Protein AF-A0A6A6FRE2-F1 (afdb_monomer_lite)

Foldseek 3Di:
DDPVVVLVVLLVVLVLQDQAPLRQGWPDKDFAQVLDDDDVVQQDDPVQSVVCVVNRMGAGPQRQKDALDQPSLLSLLVNCVVPVDCVSLVSLVSNVVSQCQQQQDPVDRDGFIARHSNDVSRPDTDPRRDPLNVQHSVVSNVCSPDDCVVDPPVVDDADPSGDD

Radius of gyration: 17.06 Å; chains: 1; bounding box: 45×29×49 Å

pLDDT: mean 85.31, std 9.93, range [58.06, 97.25]

Organism: NCBI:txid717836

Secondary structure (DSSP, 8-state):
--HHHHHHHHHHHHHT----TTSS--S--EE-TT-----GGGT--HHHHHHHHHHSEEPPTT---B-S--HH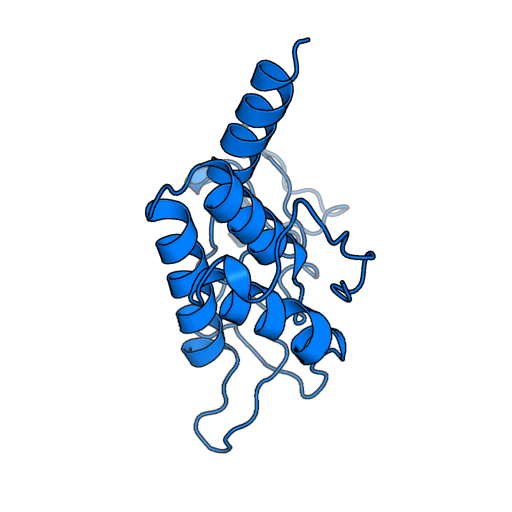HHHHHHHHHHH--HHHHHHHHHHHHHIIIIIB-SSSS-B-EES-TTSGGGSSEES---THIIIIIHHHHHHHHS-GGGS-TTT----TTS--

Structure (mmCIF, N/CA/C/O backbone):
data_AF-A0A6A6FRE2-F1
#
_entry.id   AF-A0A6A6FRE2-F1
#
loop_
_atom_site.group_PDB
_atom_site.id
_atom_site.type_symbol
_atom_site.label_atom_id
_atom_site.label_alt_id
_atom_site.label_comp_id
_atom_site.label_asym_id
_atom_site.label_entity_id
_atom_site.label_seq_id
_atom_site.pdbx_PDB_ins_code
_atom_site.Cartn_x
_atom_site.Cartn_y
_atom_site.Cartn_z
_atom_site.occupancy
_atom_site.B_iso_or_equiv
_atom_site.auth_seq_id
_atom_site.auth_comp_id
_atom_site.auth_asym_id
_atom_site.auth_atom_id
_atom_site.pdbx_PDB_model_num
ATOM 1 N N . MET A 1 1 ? 10.163 3.753 25.746 1.00 65.44 1 MET A N 1
ATOM 2 C CA . MET A 1 1 ? 9.278 3.797 24.575 1.00 65.44 1 MET A CA 1
ATOM 3 C C . MET A 1 1 ? 7.892 3.407 25.045 1.00 65.44 1 MET A C 1
ATOM 5 O O . MET A 1 1 ? 7.724 2.293 25.533 1.00 65.44 1 MET A O 1
ATOM 9 N N . GLY A 1 2 ? 6.961 4.354 25.059 1.00 85.38 2 GLY A N 1
ATOM 10 C CA . GLY A 1 2 ? 5.553 4.100 25.357 1.00 85.38 2 GLY A CA 1
ATOM 11 C C . GLY A 1 2 ? 4.809 3.570 24.129 1.00 85.38 2 GLY A C 1
ATOM 12 O O . GLY A 1 2 ? 5.317 3.638 23.013 1.00 85.38 2 GLY A O 1
ATOM 13 N N . LEU A 1 3 ? 3.586 3.067 24.323 1.00 80.50 3 LEU A N 1
ATOM 14 C CA . LEU A 1 3 ? 2.715 2.609 23.227 1.00 80.50 3 LEU A CA 1
ATOM 15 C C . LEU A 1 3 ? 2.481 3.704 22.174 1.00 80.50 3 LEU A C 1
ATOM 17 O O . LEU A 1 3 ? 2.470 3.421 20.982 1.00 80.50 3 LEU A O 1
ATOM 21 N N . THR A 1 4 ? 2.358 4.957 22.612 1.00 88.62 4 THR A N 1
ATOM 22 C CA . THR A 1 4 ? 2.208 6.118 21.728 1.00 88.62 4 THR A CA 1
ATOM 23 C C . THR A 1 4 ? 3.425 6.328 20.828 1.00 88.62 4 THR A C 1
ATOM 25 O O . THR A 1 4 ? 3.253 6.647 19.657 1.00 88.62 4 THR A O 1
ATOM 28 N N . ASP A 1 5 ? 4.638 6.097 21.340 1.00 90.94 5 ASP A N 1
ATOM 29 C CA . ASP A 1 5 ? 5.869 6.244 20.554 1.00 90.94 5 ASP A CA 1
ATOM 30 C C . ASP A 1 5 ? 5.903 5.209 19.421 1.00 90.94 5 ASP A C 1
ATOM 32 O O . ASP A 1 5 ? 6.206 5.543 18.284 1.00 90.94 5 ASP A O 1
ATOM 36 N N . ILE A 1 6 ? 5.506 3.964 19.712 1.00 90.25 6 ILE A N 1
ATOM 37 C CA . ILE A 1 6 ? 5.450 2.882 18.716 1.00 90.25 6 ILE A CA 1
ATOM 38 C C . ILE A 1 6 ? 4.436 3.203 17.613 1.00 90.25 6 ILE A C 1
ATOM 40 O O . ILE A 1 6 ? 4.715 2.992 16.434 1.00 90.25 6 ILE A O 1
ATOM 44 N N . VAL A 1 7 ? 3.254 3.705 17.987 1.00 91.12 7 VAL A N 1
ATOM 45 C CA . VAL A 1 7 ? 2.221 4.082 17.013 1.00 91.12 7 VAL A CA 1
ATOM 46 C C . VAL A 1 7 ? 2.703 5.234 16.137 1.00 91.12 7 VAL A C 1
ATOM 48 O O . VAL A 1 7 ? 2.546 5.165 14.923 1.00 91.12 7 VAL A O 1
ATOM 51 N N . ASN A 1 8 ? 3.319 6.262 16.719 1.00 92.19 8 ASN A N 1
ATOM 52 C CA . ASN A 1 8 ? 3.823 7.400 15.954 1.00 92.19 8 ASN A CA 1
ATOM 53 C C . ASN A 1 8 ? 4.938 6.988 14.987 1.00 92.19 8 ASN A C 1
ATOM 55 O O . ASN A 1 8 ? 4.841 7.301 13.805 1.00 92.19 8 ASN A O 1
ATOM 59 N N . ASP A 1 9 ? 5.914 6.199 15.440 1.00 91.75 9 ASP A N 1
ATOM 60 C CA . ASP A 1 9 ? 6.991 5.692 14.582 1.00 91.75 9 ASP A CA 1
ATOM 61 C C . ASP A 1 9 ? 6.442 4.859 13.411 1.00 91.75 9 ASP A C 1
ATOM 63 O O . ASP A 1 9 ? 6.918 4.957 12.277 1.00 91.75 9 ASP A O 1
ATOM 67 N N . MET A 1 10 ? 5.402 4.056 13.660 1.00 90.94 10 MET A N 1
ATOM 68 C CA . MET A 1 10 ? 4.714 3.302 12.613 1.00 90.94 10 MET A CA 1
ATOM 69 C C . MET A 1 10 ? 4.009 4.233 11.617 1.00 90.94 10 MET A C 1
ATOM 71 O O . MET A 1 10 ? 4.133 4.043 10.408 1.00 90.94 10 MET A O 1
ATOM 75 N N . LEU A 1 11 ? 3.264 5.235 12.091 1.00 92.31 11 LEU A N 1
ATOM 76 C CA . LEU A 1 11 ? 2.552 6.177 11.222 1.00 92.31 11 LEU A CA 1
ATOM 77 C C . LEU A 1 11 ? 3.518 7.029 10.390 1.00 92.31 11 LEU A C 1
ATOM 79 O O . LEU A 1 11 ? 3.243 7.284 9.215 1.00 92.31 11 LEU A O 1
ATOM 83 N N . ASP A 1 12 ? 4.656 7.416 10.960 1.00 90.69 12 ASP A N 1
ATOM 84 C CA . ASP A 1 12 ? 5.720 8.129 10.255 1.00 90.69 12 ASP A CA 1
ATOM 85 C C . ASP A 1 12 ? 6.342 7.244 9.169 1.00 90.69 12 ASP A C 1
ATOM 87 O O . ASP A 1 12 ? 6.515 7.684 8.029 1.00 90.69 12 ASP A O 1
ATOM 91 N N . PHE A 1 13 ? 6.592 5.966 9.473 1.00 87.44 13 PHE A N 1
ATOM 92 C CA . PHE A 1 13 ? 7.061 4.996 8.485 1.00 87.44 13 PHE A CA 1
ATOM 93 C C . PHE A 1 13 ? 6.074 4.830 7.319 1.00 87.44 13 PHE A C 1
ATOM 95 O O . PHE A 1 13 ? 6.481 4.902 6.158 1.00 87.44 13 PHE A O 1
ATOM 102 N N . ILE A 1 14 ? 4.779 4.651 7.605 1.00 86.50 14 ILE A N 1
ATOM 103 C CA . ILE A 1 14 ? 3.744 4.474 6.572 1.00 86.50 14 ILE A CA 1
ATOM 104 C C . ILE A 1 14 ? 3.589 5.752 5.737 1.00 86.50 14 ILE A C 1
ATOM 106 O O . ILE A 1 14 ? 3.441 5.672 4.519 1.00 86.50 14 ILE A O 1
ATOM 110 N N . SER A 1 15 ? 3.690 6.931 6.359 1.00 85.06 15 SER A N 1
ATOM 111 C CA . SER A 1 15 ? 3.629 8.222 5.655 1.00 85.06 15 SER A CA 1
ATOM 112 C C . SER A 1 15 ? 4.771 8.412 4.651 1.00 85.06 15 SER A C 1
ATOM 114 O O . SER A 1 15 ? 4.623 9.164 3.690 1.00 85.06 15 SER A O 1
ATOM 116 N N . GLY A 1 16 ? 5.906 7.738 4.857 1.00 77.69 16 GLY A N 1
ATOM 117 C CA . GLY A 1 16 ? 7.050 7.754 3.946 1.00 77.69 16 GLY A CA 1
ATOM 118 C C . GLY A 1 16 ? 6.935 6.798 2.754 1.00 77.69 16 GLY A C 1
ATOM 119 O O . GLY A 1 16 ? 7.820 6.796 1.894 1.00 77.69 16 GLY A O 1
ATOM 120 N N . VAL A 1 17 ? 5.884 5.972 2.683 1.00 72.31 17 VAL A N 1
ATOM 121 C CA . VAL A 1 17 ? 5.677 5.039 1.569 1.00 72.31 17 VAL A CA 1
ATOM 122 C C . VAL A 1 17 ? 5.218 5.817 0.337 1.00 72.31 17 VAL A C 1
ATOM 124 O O . VAL A 1 17 ? 4.073 6.243 0.234 1.00 72.31 17 VAL A O 1
ATOM 127 N N . ASP A 1 18 ? 6.129 5.989 -0.619 1.00 69.12 18 ASP A N 1
ATOM 128 C CA . ASP A 1 18 ? 5.836 6.636 -1.896 1.00 69.12 18 ASP A CA 1
ATOM 129 C C . ASP A 1 18 ? 5.224 5.642 -2.902 1.00 69.12 18 ASP A C 1
ATOM 131 O O . ASP A 1 18 ? 5.775 4.580 -3.230 1.00 69.12 18 ASP A O 1
ATOM 135 N N . PHE A 1 19 ? 4.058 6.020 -3.413 1.00 66.62 19 PHE A N 1
ATOM 136 C CA . PHE A 1 19 ? 3.360 5.327 -4.477 1.00 66.62 19 PHE A CA 1
ATOM 137 C C . PHE A 1 19 ? 3.996 5.734 -5.813 1.00 66.62 19 PHE A C 1
ATOM 139 O O . PHE A 1 19 ? 3.765 6.826 -6.315 1.00 66.62 19 PHE A O 1
ATOM 146 N N . THR A 1 20 ? 4.807 4.824 -6.371 1.00 68.25 20 THR A N 1
ATOM 147 C CA . THR A 1 20 ? 5.541 4.933 -7.658 1.00 68.25 20 THR A CA 1
ATOM 148 C C . THR A 1 20 ? 4.708 5.476 -8.838 1.00 68.25 20 THR A C 1
ATOM 150 O O . THR A 1 20 ? 3.517 5.710 -8.717 1.00 68.25 20 THR A O 1
ATOM 153 N N . THR A 1 21 ? 5.277 5.614 -10.046 1.00 76.19 21 THR A N 1
ATOM 154 C CA . THR A 1 21 ? 4.562 6.135 -11.239 1.00 76.19 21 THR A CA 1
ATOM 155 C C . THR A 1 21 ? 3.176 5.524 -11.478 1.00 76.19 21 THR A C 1
ATOM 157 O O . THR A 1 21 ? 2.264 6.208 -11.932 1.00 76.19 21 THR A O 1
ATOM 160 N N . THR A 1 22 ? 3.014 4.235 -11.188 1.00 75.44 22 THR A N 1
ATOM 161 C CA . THR A 1 22 ? 1.742 3.508 -11.339 1.00 75.44 22 THR A CA 1
ATOM 162 C C . THR A 1 22 ? 0.875 3.508 -10.086 1.00 75.44 22 THR A C 1
ATOM 164 O O . THR A 1 22 ? -0.219 2.971 -10.124 1.00 75.44 22 THR A O 1
ATOM 167 N N . GLN A 1 23 ? 1.360 4.086 -8.992 1.00 77.75 23 GLN A N 1
ATOM 168 C CA . GLN A 1 23 ? 0.762 4.158 -7.662 1.00 77.75 23 GLN A CA 1
ATOM 169 C C . GLN A 1 23 ? 0.561 2.810 -6.942 1.00 77.75 23 GLN A C 1
ATOM 171 O O . GLN A 1 23 ? -0.096 2.733 -5.910 1.00 77.75 23 GLN A O 1
ATOM 176 N N . PHE A 1 24 ? 1.189 1.735 -7.426 1.00 71.50 24 PHE A N 1
ATOM 177 C CA . PHE A 1 24 ? 1.142 0.410 -6.792 1.00 71.50 24 PHE A CA 1
ATOM 178 C C . PHE A 1 24 ? 1.987 0.258 -5.522 1.00 71.50 24 PHE A C 1
ATOM 180 O O . PHE A 1 24 ? 1.863 -0.749 -4.825 1.00 71.50 24 PHE A O 1
ATOM 187 N N . GLY A 1 25 ? 2.913 1.190 -5.281 1.00 68.44 25 GLY A N 1
ATOM 188 C CA . GLY A 1 25 ? 4.106 0.911 -4.479 1.00 68.44 25 GLY A CA 1
ATOM 189 C C . GLY A 1 25 ? 5.071 -0.044 -5.204 1.00 68.44 25 GLY A C 1
ATOM 190 O O . GLY A 1 25 ? 4.763 -0.600 -6.261 1.00 68.44 25 GLY A O 1
ATOM 191 N N . CYS A 1 26 ? 6.283 -0.204 -4.677 1.00 67.12 26 CYS A N 1
ATOM 192 C CA . CYS A 1 26 ? 7.261 -1.171 -5.181 1.00 67.12 26 CYS A CA 1
ATOM 193 C C . CYS A 1 26 ? 7.420 -2.338 -4.205 1.00 67.12 26 CYS A C 1
ATOM 195 O O . CYS A 1 26 ? 7.353 -2.138 -2.997 1.00 67.12 26 CYS A O 1
ATOM 197 N N . LEU A 1 27 ? 7.714 -3.538 -4.715 1.00 69.88 27 LEU A N 1
ATOM 198 C CA . LEU A 1 27 ? 8.043 -4.690 -3.865 1.00 69.88 27 LEU A CA 1
ATOM 199 C C . LEU A 1 27 ? 9.300 -4.437 -3.020 1.00 69.88 27 LEU A C 1
ATOM 201 O O . LEU A 1 27 ? 9.412 -4.910 -1.894 1.00 69.88 27 LEU A O 1
ATOM 205 N N . TRP A 1 28 ? 10.268 -3.724 -3.591 1.00 72.38 28 TRP A N 1
ATOM 206 C CA . TRP A 1 28 ? 11.529 -3.430 -2.934 1.00 72.38 28 TRP A CA 1
ATOM 207 C C . TRP A 1 28 ? 12.096 -2.111 -3.444 1.00 72.38 28 TRP A C 1
ATOM 209 O O . TRP A 1 28 ? 12.068 -1.839 -4.645 1.00 72.38 28 TRP A O 1
ATOM 219 N N . SER A 1 29 ? 12.672 -1.322 -2.546 1.00 74.75 29 SER A N 1
ATOM 220 C CA . SER A 1 29 ? 13.406 -0.105 -2.875 1.00 74.75 29 SER A CA 1
ATOM 221 C C . SER A 1 29 ? 14.722 -0.052 -2.110 1.00 74.75 29 SER A C 1
ATOM 223 O O . SER A 1 29 ? 14.898 -0.680 -1.066 1.00 74.75 29 SER A O 1
ATOM 225 N N . ARG A 1 30 ? 15.673 0.710 -2.649 1.00 77.75 30 ARG A N 1
ATOM 226 C CA . ARG A 1 30 ? 16.907 1.072 -1.959 1.00 77.75 30 ARG A CA 1
ATOM 227 C C . ARG A 1 30 ? 16.953 2.573 -1.777 1.00 77.75 30 ARG A C 1
ATOM 229 O O . ARG A 1 30 ? 16.894 3.316 -2.756 1.00 77.75 30 ARG A O 1
ATOM 236 N N . PHE A 1 31 ? 17.130 2.980 -0.527 1.00 78.81 31 PHE A N 1
ATOM 237 C CA . PHE A 1 31 ? 17.466 4.349 -0.181 1.00 78.81 31 PHE A CA 1
ATOM 238 C C . PHE A 1 31 ? 18.865 4.685 -0.714 1.00 78.81 31 PHE A C 1
ATOM 240 O O . PHE A 1 31 ? 19.818 3.927 -0.508 1.00 78.81 31 PHE A O 1
ATOM 247 N N . ASP A 1 32 ? 18.965 5.793 -1.435 1.00 73.38 32 ASP A N 1
ATOM 248 C CA . ASP A 1 32 ? 20.201 6.339 -1.992 1.00 73.38 32 ASP A CA 1
ATOM 249 C C . ASP A 1 32 ? 20.163 7.873 -1.872 1.00 73.38 32 ASP A C 1
ATOM 251 O O . ASP A 1 32 ? 19.964 8.583 -2.859 1.00 73.38 32 ASP A O 1
ATOM 255 N N . PRO A 1 33 ? 20.318 8.399 -0.645 1.00 67.19 33 PRO A N 1
ATOM 256 C CA . PRO A 1 33 ? 20.187 9.826 -0.360 1.00 67.19 33 PRO A CA 1
ATOM 257 C C . PRO A 1 33 ? 21.334 10.647 -0.952 1.00 67.19 33 PRO A C 1
ATOM 259 O O . PRO A 1 33 ? 21.222 11.862 -1.075 1.00 67.19 33 PRO A O 1
ATOM 262 N N . GLN A 1 34 ? 22.449 9.999 -1.301 1.00 67.94 34 GLN A N 1
ATOM 263 C CA . GLN A 1 34 ? 23.573 10.649 -1.966 1.00 67.94 34 GLN A CA 1
ATOM 264 C C . GLN A 1 34 ? 23.460 10.588 -3.496 1.00 67.94 34 GLN A C 1
ATOM 266 O O . GLN A 1 34 ? 24.255 11.242 -4.163 1.00 67.94 34 GLN A O 1
ATOM 271 N N . GLY A 1 35 ? 22.511 9.821 -4.052 1.00 63.25 35 GLY A N 1
ATOM 272 C CA . GLY A 1 35 ? 22.264 9.682 -5.491 1.00 63.25 35 GLY A CA 1
ATOM 273 C C . GLY A 1 35 ? 23.436 9.110 -6.297 1.00 63.25 35 GLY A C 1
ATOM 274 O O . GLY A 1 35 ? 23.502 9.326 -7.506 1.00 63.25 35 GLY A O 1
ATOM 275 N N . ASN A 1 36 ? 24.398 8.447 -5.645 1.00 63.34 36 ASN A N 1
ATOM 276 C CA . ASN A 1 36 ? 25.780 8.430 -6.134 1.00 63.34 36 ASN A CA 1
ATOM 277 C C . ASN A 1 36 ? 26.477 7.065 -6.184 1.00 63.34 36 ASN A C 1
ATOM 279 O O . ASN A 1 36 ? 27.699 7.026 -6.090 1.00 63.34 36 ASN A O 1
ATOM 283 N N . THR A 1 37 ? 25.791 5.945 -6.449 1.00 59.62 37 THR A N 1
ATOM 284 C CA . THR A 1 37 ? 26.501 4.790 -7.052 1.00 59.62 37 THR A CA 1
ATOM 285 C C . THR A 1 37 ? 25.642 3.911 -7.967 1.00 59.62 37 THR A C 1
ATOM 287 O O . THR A 1 37 ? 24.730 3.203 -7.538 1.00 59.62 37 THR A O 1
ATOM 290 N N . ALA A 1 38 ? 26.030 3.849 -9.247 1.00 58.06 38 ALA A N 1
ATOM 291 C CA . ALA A 1 38 ? 25.701 2.721 -10.114 1.00 58.06 38 ALA A CA 1
ATOM 292 C C . ALA A 1 38 ? 26.500 1.491 -9.648 1.00 58.06 38 ALA A C 1
ATOM 294 O O . ALA A 1 38 ? 27.715 1.400 -9.818 1.00 58.06 38 ALA A O 1
ATOM 295 N N . SER A 1 39 ? 25.821 0.535 -9.034 1.00 64.88 39 SER A N 1
ATOM 296 C CA . SER A 1 39 ? 26.344 -0.753 -8.613 1.00 64.88 39 SER A CA 1
ATOM 297 C C . SER A 1 39 ? 25.837 -1.843 -9.551 1.00 64.88 39 SER A C 1
ATOM 299 O O . SER A 1 39 ? 24.673 -2.239 -9.510 1.00 64.88 39 SER A O 1
ATOM 301 N N . LYS A 1 40 ? 26.744 -2.430 -10.343 1.00 58.75 40 LYS A N 1
ATOM 302 C CA . LYS A 1 40 ? 26.436 -3.628 -11.149 1.00 58.75 40 LYS A CA 1
ATOM 303 C C . LYS A 1 40 ? 25.930 -4.796 -10.292 1.00 58.75 40 LYS A C 1
ATOM 305 O O . LYS A 1 40 ? 25.122 -5.583 -10.770 1.00 58.75 40 LYS A O 1
ATOM 310 N N . LYS A 1 41 ? 26.351 -4.884 -9.020 1.00 65.69 41 LYS A N 1
ATOM 311 C CA . LYS A 1 41 ? 25.881 -5.902 -8.062 1.00 65.69 41 LYS A CA 1
ATOM 312 C C . LYS A 1 41 ? 24.402 -5.720 -7.707 1.00 65.69 41 LYS A C 1
ATOM 314 O O . LYS A 1 41 ? 23.708 -6.703 -7.487 1.00 65.69 41 LYS A O 1
ATOM 319 N N . LEU A 1 42 ? 23.934 -4.475 -7.661 1.00 63.47 42 LEU A N 1
ATOM 320 C CA . LEU A 1 42 ? 22.532 -4.121 -7.416 1.00 63.47 42 LEU A CA 1
ATOM 321 C C . LEU A 1 42 ? 21.750 -3.895 -8.719 1.00 63.47 42 LEU A C 1
ATOM 323 O O . LEU A 1 42 ? 20.574 -3.555 -8.668 1.00 63.47 42 LEU A O 1
ATOM 327 N N . GLN A 1 43 ? 22.401 -4.075 -9.873 1.00 65.50 43 GLN A N 1
ATOM 328 C CA . GLN A 1 43 ? 21.834 -3.932 -11.213 1.00 65.50 43 GLN A CA 1
ATOM 329 C C . GLN A 1 43 ? 21.079 -2.607 -11.439 1.00 65.50 43 GLN A C 1
ATOM 331 O O . GLN A 1 43 ? 20.081 -2.585 -12.152 1.00 65.50 43 GLN A O 1
ATOM 336 N N . ASN A 1 44 ? 21.513 -1.494 -10.841 1.00 73.94 44 ASN A N 1
ATOM 337 C CA . ASN A 1 44 ? 20.869 -0.195 -11.047 1.00 73.94 44 ASN A CA 1
ATOM 338 C C . ASN A 1 44 ? 21.459 0.537 -12.270 1.00 73.94 44 ASN A C 1
ATOM 340 O O . ASN A 1 44 ? 22.669 0.553 -12.488 1.00 73.94 44 ASN A O 1
ATOM 344 N N . ASP A 1 45 ? 20.577 1.088 -13.107 1.00 73.62 45 ASP A N 1
ATOM 345 C CA . ASP A 1 45 ? 20.880 1.722 -14.394 1.00 73.62 45 ASP A CA 1
ATOM 346 C C . ASP A 1 45 ? 20.696 3.253 -14.338 1.00 73.62 45 ASP A C 1
ATOM 348 O O . ASP A 1 45 ? 20.446 3.840 -13.284 1.00 73.62 45 ASP A O 1
ATOM 352 N N . ALA A 1 46 ? 20.794 3.928 -15.487 1.00 77.62 46 ALA A N 1
ATOM 353 C CA . ALA A 1 46 ? 20.574 5.372 -15.566 1.00 77.62 46 ALA A CA 1
ATOM 354 C C . ALA A 1 46 ? 19.159 5.797 -15.125 1.00 77.62 46 ALA A C 1
ATOM 356 O O . ALA A 1 46 ? 18.983 6.918 -14.652 1.00 77.62 46 ALA A O 1
ATOM 357 N N . ALA A 1 47 ? 18.146 4.935 -15.276 1.00 76.12 47 ALA A N 1
ATOM 358 C CA . ALA A 1 47 ? 16.800 5.226 -14.792 1.00 76.12 47 ALA A CA 1
ATOM 359 C C . ALA A 1 47 ? 16.748 5.188 -13.264 1.00 76.12 47 ALA A C 1
ATOM 361 O O . ALA A 1 47 ? 16.199 6.100 -12.657 1.00 76.12 47 ALA A O 1
ATOM 362 N N . ALA A 1 48 ? 17.392 4.201 -12.644 1.00 76.88 48 ALA A N 1
ATOM 363 C CA . ALA A 1 48 ? 17.506 4.131 -11.195 1.00 76.88 48 ALA A CA 1
ATOM 364 C C . ALA A 1 48 ? 18.245 5.341 -10.600 1.00 76.88 48 ALA A C 1
ATOM 366 O O . ALA A 1 48 ? 17.798 5.864 -9.586 1.00 76.88 48 ALA A O 1
ATOM 367 N N . LEU A 1 49 ? 19.307 5.836 -11.249 1.00 77.12 49 LEU A N 1
ATOM 368 C CA . LEU A 1 49 ? 19.986 7.068 -10.821 1.00 77.12 49 LEU A CA 1
ATOM 369 C C . LEU A 1 49 ? 19.073 8.299 -10.914 1.00 77.12 49 LEU A C 1
ATOM 371 O O . LEU A 1 49 ? 19.060 9.117 -9.999 1.00 77.12 49 LEU A O 1
ATOM 375 N N . ARG A 1 50 ? 18.272 8.422 -11.984 1.00 78.94 50 ARG A N 1
ATOM 376 C CA . ARG A 1 50 ? 17.281 9.507 -12.106 1.00 78.94 50 ARG A CA 1
ATOM 377 C C . ARG A 1 50 ? 16.221 9.432 -11.012 1.00 78.94 50 ARG A C 1
ATOM 379 O O . ARG A 1 50 ? 15.905 10.456 -10.418 1.00 78.94 50 ARG A O 1
ATOM 386 N N . SER A 1 51 ? 15.706 8.237 -10.727 1.00 78.44 51 SER A N 1
ATOM 387 C CA . SER A 1 51 ? 14.755 8.036 -9.635 1.00 78.44 51 SER A 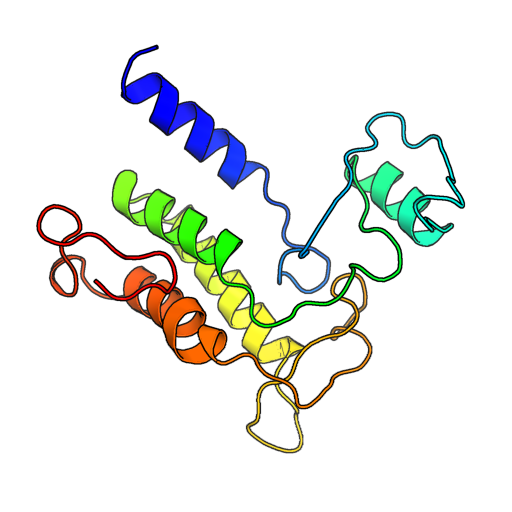CA 1
ATOM 388 C C . SER A 1 51 ? 15.402 8.380 -8.288 1.00 78.44 51 SER A C 1
ATOM 390 O O . SER A 1 51 ? 14.847 9.183 -7.550 1.00 78.44 51 SER A O 1
ATOM 392 N N . ALA A 1 52 ? 16.613 7.893 -8.000 1.00 81.56 52 ALA A N 1
ATOM 393 C CA . ALA A 1 52 ? 17.338 8.229 -6.772 1.00 81.56 52 ALA A CA 1
ATOM 394 C C . ALA A 1 52 ? 17.539 9.742 -6.605 1.00 81.56 52 ALA A C 1
ATOM 396 O O . ALA A 1 52 ? 17.257 10.278 -5.539 1.00 81.56 52 ALA A O 1
ATOM 397 N N . ALA A 1 53 ? 17.940 10.447 -7.665 1.00 79.81 53 ALA A N 1
ATOM 398 C CA . ALA A 1 53 ? 18.093 11.899 -7.638 1.00 79.81 53 ALA A CA 1
ATOM 399 C C . ALA A 1 53 ? 16.766 12.646 -7.399 1.00 79.81 53 ALA A C 1
ATOM 401 O O . ALA A 1 53 ? 16.773 13.713 -6.795 1.00 79.81 53 ALA A O 1
ATOM 402 N N . ALA A 1 54 ? 15.636 12.103 -7.863 1.00 80.00 54 ALA A N 1
ATOM 403 C CA . ALA A 1 54 ? 14.327 12.744 -7.739 1.00 80.00 54 ALA A CA 1
ATOM 404 C C . ALA A 1 54 ? 13.649 12.516 -6.377 1.00 80.00 54 ALA A C 1
ATOM 406 O O . ALA A 1 54 ? 13.014 13.430 -5.859 1.00 80.00 54 ALA A O 1
ATOM 407 N N . ARG A 1 55 ? 13.756 11.308 -5.804 1.00 80.12 55 ARG A N 1
ATOM 408 C CA . ARG A 1 55 ? 13.024 10.909 -4.579 1.00 80.12 55 ARG A CA 1
ATOM 409 C C . ARG A 1 55 ? 13.904 10.358 -3.452 1.00 80.12 55 ARG A C 1
ATOM 411 O O . ARG A 1 55 ? 13.387 9.908 -2.439 1.00 80.12 55 ARG A O 1
ATOM 418 N N . GLY A 1 56 ? 15.228 10.351 -3.613 1.00 81.69 56 GLY A N 1
ATOM 419 C CA . GLY A 1 56 ? 16.180 9.823 -2.623 1.00 81.69 56 GLY A CA 1
ATOM 420 C C . GLY A 1 56 ? 16.253 8.293 -2.563 1.00 81.69 56 GLY A C 1
ATOM 421 O O . GLY A 1 56 ? 16.930 7.736 -1.700 1.00 81.69 56 GLY A O 1
ATOM 422 N N . TRP A 1 57 ? 15.555 7.589 -3.459 1.00 82.19 57 TRP A N 1
ATOM 423 C CA . TRP A 1 57 ? 15.537 6.130 -3.526 1.00 82.19 57 TRP A CA 1
ATOM 424 C C . TRP A 1 57 ? 15.224 5.612 -4.937 1.00 82.19 57 TRP A C 1
ATOM 426 O O . TRP A 1 57 ? 14.648 6.304 -5.783 1.00 82.19 57 TRP A O 1
ATOM 436 N N . PHE A 1 58 ? 15.586 4.358 -5.205 1.00 82.75 58 PHE A N 1
ATOM 437 C CA . PHE A 1 58 ? 15.321 3.704 -6.488 1.00 82.75 58 PHE A CA 1
ATOM 438 C C . PHE A 1 58 ? 14.878 2.247 -6.335 1.00 82.75 58 PHE A C 1
ATOM 440 O O . PHE A 1 58 ? 15.122 1.606 -5.314 1.00 82.75 58 PHE A O 1
ATOM 447 N N . ILE A 1 59 ? 14.262 1.709 -7.390 1.00 83.94 59 ILE A N 1
ATOM 448 C CA . ILE A 1 59 ? 13.921 0.287 -7.500 1.00 83.94 59 ILE A CA 1
ATOM 449 C C . ILE A 1 59 ? 14.999 -0.399 -8.347 1.00 83.94 59 ILE A C 1
ATOM 451 O O . ILE A 1 59 ? 15.183 -0.009 -9.508 1.00 83.94 59 ILE A O 1
ATOM 455 N N . PRO A 1 60 ? 15.730 -1.395 -7.819 1.00 82.12 60 PRO A N 1
ATOM 456 C CA . PRO A 1 60 ? 16.685 -2.166 -8.603 1.00 82.12 60 PRO A CA 1
ATOM 457 C C . PRO A 1 60 ? 16.054 -2.800 -9.828 1.00 82.12 60 PRO A C 1
ATOM 459 O O . PRO A 1 60 ? 14.865 -3.137 -9.849 1.00 82.12 60 PRO A O 1
ATOM 462 N N . ASN A 1 61 ? 16.878 -3.033 -10.844 1.00 78.56 61 ASN A N 1
ATOM 463 C CA . ASN A 1 61 ? 16.429 -3.826 -11.970 1.00 78.56 61 ASN A CA 1
ATOM 464 C C . ASN A 1 61 ? 16.052 -5.246 -11.509 1.00 78.56 61 ASN A C 1
ATOM 466 O O . ASN A 1 61 ? 16.676 -5.807 -10.611 1.00 78.56 61 ASN A O 1
ATOM 470 N N . GLY A 1 62 ? 14.989 -5.798 -12.093 1.00 80.69 62 GLY A N 1
ATOM 471 C CA . GLY A 1 62 ? 14.431 -7.095 -11.697 1.00 80.69 62 GLY A CA 1
ATOM 472 C C . GLY A 1 62 ? 13.492 -7.081 -10.481 1.00 80.69 62 GLY A C 1
ATOM 473 O O . GLY A 1 62 ? 12.841 -8.091 -10.247 1.00 80.69 62 GLY A O 1
ATOM 474 N N . LEU A 1 63 ? 13.361 -5.961 -9.753 1.00 85.06 63 LEU A N 1
ATOM 475 C CA . LEU A 1 63 ? 12.455 -5.822 -8.591 1.00 85.06 63 LEU A CA 1
ATOM 476 C C . LEU A 1 63 ? 11.322 -4.806 -8.813 1.00 85.06 63 LEU A C 1
ATOM 478 O O . LEU A 1 63 ? 10.639 -4.394 -7.879 1.00 85.06 63 LEU A O 1
ATOM 482 N N . LYS A 1 64 ? 11.119 -4.388 -10.067 1.00 87.25 64 LYS A N 1
ATOM 483 C CA . LYS A 1 64 ? 10.097 -3.406 -10.464 1.00 87.25 64 LYS A CA 1
ATOM 484 C C . LYS A 1 64 ? 8.703 -4.011 -10.625 1.00 87.25 64 LYS A C 1
ATOM 486 O O . LYS A 1 64 ? 7.772 -3.298 -10.981 1.00 87.25 64 LYS A O 1
ATOM 491 N N . ASN A 1 65 ? 8.541 -5.308 -10.398 1.00 88.31 65 ASN A N 1
ATOM 492 C CA . ASN A 1 65 ? 7.269 -5.982 -10.586 1.00 88.31 65 ASN A CA 1
ATOM 493 C C . ASN A 1 65 ? 6.317 -5.746 -9.405 1.00 88.31 65 ASN A C 1
ATOM 495 O O . ASN A 1 65 ? 6.698 -5.884 -8.244 1.00 88.31 65 ASN A O 1
ATOM 499 N N . TRP A 1 66 ? 5.046 -5.501 -9.708 1.00 89.75 66 TRP A N 1
ATOM 500 C CA . TRP A 1 66 ? 3.959 -5.640 -8.746 1.00 89.75 66 TRP A CA 1
ATOM 501 C C . TRP A 1 66 ? 3.298 -6.999 -8.938 1.00 89.75 66 TRP A C 1
ATOM 503 O O . TRP A 1 66 ? 2.850 -7.337 -10.034 1.00 89.75 66 TRP A O 1
ATOM 513 N N . SER A 1 67 ? 3.249 -7.788 -7.867 1.00 88.88 67 SER A N 1
ATOM 514 C CA . SER A 1 67 ? 2.804 -9.184 -7.903 1.00 88.88 67 SER A CA 1
ATOM 515 C C . SER A 1 67 ? 1.668 -9.470 -6.926 1.00 88.88 67 SER A C 1
ATOM 517 O O . SER A 1 67 ? 1.709 -10.491 -6.262 1.00 88.88 67 SER A O 1
ATOM 519 N N . SER A 1 68 ? 0.660 -8.590 -6.842 1.00 88.75 68 SER A N 1
ATOM 520 C CA . SER A 1 68 ? -0.514 -8.746 -5.954 1.00 88.75 68 SER A CA 1
ATOM 521 C C . SER A 1 68 ? -0.225 -8.671 -4.454 1.00 88.75 68 SER A C 1
ATOM 523 O O . SER A 1 68 ? -0.915 -9.288 -3.657 1.00 88.75 68 SER A O 1
ATOM 525 N N . ARG A 1 69 ? 0.807 -7.931 -4.079 1.00 89.38 69 ARG A N 1
ATOM 526 C CA . ARG A 1 69 ? 1.383 -7.881 -2.734 1.00 89.38 69 ARG A CA 1
ATOM 527 C C . ARG A 1 69 ? 0.564 -6.967 -1.797 1.00 89.38 69 ARG A C 1
ATOM 529 O O . ARG A 1 69 ? 0.259 -5.852 -2.229 1.00 89.38 69 ARG A O 1
ATOM 536 N N . PRO A 1 70 ? 0.131 -7.429 -0.602 1.00 91.94 70 PRO A N 1
ATOM 537 C CA . PRO A 1 70 ? -0.778 -6.676 0.267 1.00 91.94 70 PRO A CA 1
ATOM 538 C C . PRO A 1 70 ? -0.084 -5.805 1.330 1.00 91.94 70 PRO A C 1
ATOM 540 O O . PRO A 1 70 ? -0.745 -5.039 2.017 1.00 91.94 70 PRO A O 1
ATOM 543 N N . GLU A 1 71 ? 1.229 -5.889 1.499 1.00 90.69 71 GLU A N 1
ATOM 544 C CA . GLU A 1 71 ? 1.920 -5.403 2.700 1.00 90.69 71 GLU A CA 1
ATOM 545 C C . GLU A 1 71 ? 1.725 -3.884 2.920 1.00 90.69 71 GLU A C 1
ATOM 547 O O . GLU A 1 71 ? 1.473 -3.423 4.038 1.00 90.69 71 GLU A O 1
ATOM 552 N N . SER A 1 72 ? 1.764 -3.087 1.844 1.00 87.06 72 SER A N 1
ATOM 553 C CA . SER A 1 72 ? 1.527 -1.637 1.925 1.00 87.06 72 SER A CA 1
ATOM 554 C C . SER A 1 72 ? 0.074 -1.295 2.261 1.00 87.06 72 SER A C 1
ATOM 556 O O . SER A 1 72 ? -0.174 -0.451 3.116 1.00 87.06 72 SER A O 1
ATOM 558 N N . LEU A 1 73 ? -0.891 -1.962 1.623 1.00 90.69 73 LEU A N 1
ATOM 559 C CA . LEU A 1 73 ? -2.317 -1.689 1.836 1.00 90.69 73 LEU A CA 1
ATOM 560 C C . LEU A 1 73 ? -2.816 -2.185 3.202 1.00 90.69 73 LEU A C 1
ATOM 562 O O . LEU A 1 73 ? -3.740 -1.602 3.765 1.00 90.69 73 LEU A O 1
ATOM 566 N N . GLU A 1 74 ? -2.173 -3.216 3.755 1.00 94.12 74 GLU A N 1
ATOM 567 C CA . GLU A 1 74 ? -2.413 -3.720 5.106 1.00 94.12 74 GLU A CA 1
ATOM 568 C C . GLU A 1 74 ? -1.989 -2.672 6.134 1.00 94.12 74 GLU A C 1
ATOM 570 O O . GLU A 1 74 ? -2.766 -2.306 7.015 1.00 94.12 74 GLU A O 1
ATOM 575 N N . SER A 1 75 ? -0.780 -2.129 5.972 1.00 93.25 75 SER A N 1
ATOM 576 C CA . SER A 1 75 ? -0.252 -1.085 6.852 1.00 93.25 75 SER A CA 1
ATOM 577 C C . SER A 1 75 ? -1.140 0.164 6.824 1.00 93.25 75 SER A C 1
ATOM 579 O O . SER A 1 75 ? -1.503 0.696 7.871 1.00 93.25 75 SER A O 1
ATOM 581 N N . VAL A 1 76 ? -1.559 0.594 5.628 1.00 93.31 76 VAL A N 1
ATOM 582 C CA . VAL A 1 76 ? -2.475 1.733 5.450 1.00 93.31 76 VAL A CA 1
ATOM 583 C C . VAL A 1 76 ? -3.855 1.454 6.059 1.00 93.31 76 VAL A C 1
ATOM 585 O O . VAL A 1 76 ? -4.430 2.341 6.690 1.00 93.31 76 VAL A O 1
ATOM 588 N N . PHE A 1 77 ? -4.373 0.226 5.942 1.00 95.38 77 PHE A N 1
ATOM 589 C CA . PHE A 1 77 ? -5.606 -0.182 6.620 1.00 95.38 77 PHE A CA 1
ATOM 590 C C . PHE A 1 77 ? -5.474 -0.029 8.140 1.00 95.38 77 PHE A C 1
ATOM 592 O O . PHE A 1 77 ? -6.317 0.621 8.755 1.00 95.38 77 PHE A O 1
ATOM 599 N N . TYR A 1 78 ? -4.411 -0.552 8.757 1.00 95.75 78 TYR A N 1
ATOM 600 C CA . TYR A 1 78 ? -4.210 -0.392 10.201 1.00 95.75 78 TYR A CA 1
ATOM 601 C C . TYR A 1 78 ? -4.054 1.074 10.604 1.00 95.75 78 TYR A C 1
ATOM 603 O O . TYR A 1 78 ? -4.660 1.490 11.591 1.00 95.75 78 TYR A O 1
ATOM 611 N N . ALA A 1 79 ? -3.322 1.877 9.827 1.00 94.88 79 ALA A N 1
ATOM 612 C CA . ALA A 1 79 ? -3.206 3.310 10.072 1.00 94.88 79 ALA A CA 1
ATOM 613 C C . ALA A 1 79 ? -4.584 3.993 10.084 1.00 94.88 79 ALA A C 1
ATOM 615 O O . ALA A 1 79 ? -4.892 4.721 11.027 1.00 94.88 79 ALA A O 1
ATOM 616 N N . TYR A 1 80 ? -5.455 3.676 9.117 1.00 96.19 80 TYR A N 1
ATOM 617 C CA . TYR A 1 80 ? -6.834 4.168 9.093 1.00 96.19 80 TYR A CA 1
ATOM 618 C C . TYR A 1 80 ? -7.636 3.725 10.322 1.00 96.19 80 TYR A C 1
ATOM 620 O O . TYR A 1 80 ? -8.307 4.542 10.946 1.00 96.19 80 TYR A O 1
ATOM 628 N N . ARG A 1 81 ? -7.556 2.446 10.712 1.00 95.31 81 ARG A N 1
ATOM 629 C CA . ARG A 1 81 ? -8.327 1.906 11.848 1.00 95.31 81 ARG A CA 1
ATOM 630 C C . ARG A 1 81 ? -7.871 2.468 13.193 1.00 95.31 81 ARG A C 1
ATOM 632 O O . ARG A 1 81 ? -8.695 2.600 14.091 1.00 95.31 81 ARG A O 1
ATOM 639 N N . ILE A 1 82 ? -6.585 2.787 13.326 1.00 94.31 82 ILE A N 1
ATOM 640 C CA . ILE A 1 82 ? -6.001 3.349 14.549 1.00 94.31 82 ILE A CA 1
ATOM 641 C C . ILE A 1 82 ? -6.323 4.839 14.676 1.00 94.31 82 ILE A C 1
ATOM 643 O O . ILE A 1 82 ? -6.665 5.290 15.767 1.00 94.31 82 ILE A O 1
ATOM 647 N N . THR A 1 83 ? -6.204 5.612 13.593 1.00 95.12 83 THR A N 1
ATOM 648 C CA . THR A 1 83 ? -6.304 7.079 13.677 1.00 95.12 83 THR A CA 1
ATOM 649 C C . THR A 1 83 ? -7.658 7.641 13.257 1.00 95.12 83 THR A C 1
ATOM 651 O O . THR A 1 83 ? -7.986 8.760 13.642 1.00 95.12 83 THR A O 1
ATOM 654 N N . GLY A 1 84 ? -8.421 6.921 12.430 1.00 95.06 84 GLY A N 1
ATOM 655 C CA . GLY A 1 84 ? -9.621 7.437 11.762 1.00 95.06 84 GLY A CA 1
ATOM 656 C C . GLY A 1 84 ? -9.345 8.544 10.734 1.00 95.06 84 GLY A C 1
ATOM 657 O O . GLY A 1 84 ? -10.279 9.171 10.243 1.00 95.06 84 GLY A O 1
ATOM 658 N N . ASP A 1 85 ? -8.075 8.816 10.415 1.00 95.94 85 ASP A N 1
ATOM 659 C CA . ASP A 1 85 ? -7.677 9.901 9.514 1.00 95.94 85 ASP A CA 1
ATOM 660 C C . ASP A 1 85 ? -7.962 9.515 8.056 1.00 95.94 85 ASP A C 1
ATOM 662 O O . ASP A 1 85 ? -7.408 8.544 7.531 1.00 95.94 85 ASP A O 1
ATOM 666 N N . GLN A 1 86 ? -8.814 10.300 7.395 1.00 95.88 86 GLN A N 1
ATOM 667 C CA . GLN A 1 86 ? -9.302 10.045 6.041 1.00 95.88 86 GLN A CA 1
ATOM 668 C C . GLN A 1 86 ? -8.176 9.909 5.007 1.00 95.88 86 GLN A C 1
ATOM 670 O O . GLN A 1 86 ? -8.332 9.159 4.044 1.00 95.88 86 GLN A O 1
ATOM 675 N N . LYS A 1 87 ? -7.011 10.534 5.231 1.00 94.00 87 LYS A N 1
ATOM 676 C CA . LYS A 1 87 ? -5.869 10.426 4.308 1.00 94.00 87 LYS A CA 1
ATOM 677 C C . LYS A 1 87 ? -5.444 8.974 4.047 1.00 94.00 87 LYS A C 1
ATOM 679 O O . LYS A 1 87 ? -4.962 8.659 2.963 1.00 94.00 87 LYS A O 1
ATOM 684 N N . TRP A 1 88 ? -5.622 8.085 5.027 1.00 94.25 88 TRP A N 1
ATOM 685 C CA . TRP A 1 88 ? -5.263 6.673 4.900 1.00 94.25 88 TRP A CA 1
ATOM 686 C C . TRP A 1 88 ? -6.256 5.914 4.021 1.00 94.25 88 TRP A C 1
ATOM 688 O O . TRP A 1 88 ? -5.856 5.146 3.147 1.00 94.25 88 TRP A O 1
ATOM 698 N N . ALA A 1 89 ? -7.552 6.174 4.190 1.00 94.38 89 ALA A N 1
ATOM 699 C CA . ALA A 1 89 ? -8.569 5.626 3.301 1.00 94.38 89 ALA A CA 1
ATOM 700 C C . ALA A 1 89 ? -8.391 6.149 1.865 1.00 94.38 89 ALA A C 1
ATOM 702 O O . ALA A 1 89 ? -8.480 5.371 0.914 1.00 94.38 89 ALA A O 1
ATOM 703 N N . ASP A 1 90 ? -8.043 7.428 1.706 1.00 93.44 90 ASP A N 1
ATOM 704 C CA . ASP A 1 90 ? -7.749 8.031 0.403 1.00 93.44 90 ASP A CA 1
ATOM 705 C C . ASP A 1 90 ? -6.510 7.399 -0.255 1.00 93.44 90 ASP A C 1
ATOM 707 O O . ASP A 1 90 ? -6.512 7.153 -1.462 1.00 93.44 90 ASP A O 1
ATOM 711 N N . ALA A 1 91 ? -5.475 7.058 0.520 1.00 91.12 91 ALA A N 1
ATOM 712 C CA . ALA A 1 91 ? -4.311 6.328 0.019 1.00 91.12 91 ALA A 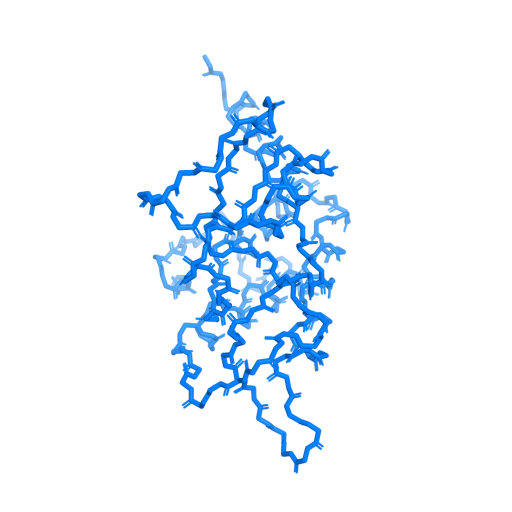CA 1
ATOM 713 C C . ALA A 1 91 ? -4.693 4.924 -0.491 1.00 91.12 91 ALA A C 1
ATOM 715 O O . ALA A 1 91 ? -4.355 4.560 -1.619 1.00 91.12 91 ALA A O 1
ATOM 716 N N . ASN A 1 92 ? -5.475 4.154 0.274 1.00 92.75 92 ASN A N 1
ATOM 717 C CA . ASN A 1 92 ? -5.980 2.854 -0.188 1.00 92.75 92 ASN A CA 1
ATOM 718 C C . ASN A 1 92 ? -6.905 2.986 -1.413 1.00 92.75 92 ASN A C 1
ATOM 720 O O . ASN A 1 92 ? -6.915 2.108 -2.281 1.00 92.75 92 ASN A O 1
ATOM 724 N N . TRP A 1 93 ? -7.639 4.095 -1.538 1.00 93.31 93 TRP A N 1
ATOM 725 C CA . TRP A 1 93 ? -8.445 4.385 -2.723 1.00 93.31 93 TRP A CA 1
ATOM 726 C C . TRP A 1 93 ? -7.574 4.621 -3.962 1.00 93.31 93 TRP A C 1
ATOM 728 O O . TRP A 1 93 ? -7.841 4.041 -5.017 1.00 93.31 93 TRP A O 1
ATOM 738 N N . GLN A 1 94 ? -6.489 5.387 -3.831 1.00 90.94 94 GLN A N 1
ATOM 739 C CA . GLN A 1 94 ? -5.519 5.591 -4.912 1.00 90.94 94 GLN A CA 1
ATOM 740 C C . GLN A 1 94 ? -4.892 4.265 -5.364 1.00 90.94 94 GLN A C 1
ATOM 742 O O . GLN A 1 94 ? -4.834 3.992 -6.564 1.00 90.94 94 GLN A O 1
ATOM 747 N N . ILE A 1 95 ? -4.521 3.382 -4.430 1.00 90.12 95 ILE A N 1
ATOM 748 C CA . ILE A 1 95 ? -4.004 2.039 -4.752 1.00 90.12 95 ILE A CA 1
ATOM 749 C C . ILE A 1 95 ? -5.054 1.206 -5.505 1.00 90.12 95 ILE A C 1
ATOM 751 O O . ILE A 1 95 ? -4.735 0.525 -6.483 1.00 90.12 95 ILE A O 1
ATOM 755 N N . LEU A 1 96 ? -6.326 1.249 -5.100 1.00 91.81 96 LEU A N 1
ATOM 756 C CA . LEU A 1 96 ? -7.394 0.548 -5.819 1.00 91.81 96 LEU A CA 1
ATOM 757 C C . LEU A 1 96 ? -7.547 1.076 -7.256 1.00 91.81 96 LEU A C 1
ATOM 759 O O . LEU A 1 96 ? -7.678 0.291 -8.202 1.00 91.81 96 LEU A O 1
ATOM 763 N N . GLN A 1 97 ? -7.498 2.397 -7.437 1.00 91.25 97 GLN A N 1
ATOM 764 C CA . GLN A 1 97 ? -7.537 3.022 -8.760 1.00 91.25 97 GLN A CA 1
ATOM 765 C C . GLN A 1 97 ? -6.321 2.620 -9.608 1.00 91.25 97 GLN A C 1
ATOM 767 O O . GLN A 1 97 ? -6.485 2.275 -10.782 1.00 91.25 97 GLN A O 1
ATOM 772 N N . ALA A 1 98 ? -5.126 2.578 -9.021 1.00 90.00 98 ALA A N 1
ATOM 773 C CA . ALA A 1 98 ? -3.898 2.088 -9.641 1.00 90.00 98 ALA A CA 1
ATOM 774 C C . ALA A 1 98 ? -4.025 0.641 -10.140 1.00 90.00 98 ALA A C 1
ATOM 776 O O . ALA A 1 98 ? -3.745 0.353 -11.308 1.00 90.00 98 ALA A O 1
ATOM 777 N N . ILE A 1 99 ? -4.541 -0.259 -9.292 1.00 90.25 99 ILE A N 1
ATOM 778 C CA . ILE A 1 99 ? -4.836 -1.654 -9.651 1.00 90.25 99 ILE A CA 1
ATOM 779 C C . ILE A 1 99 ? -5.783 -1.712 -10.842 1.00 90.25 99 ILE A C 1
ATOM 781 O O . ILE A 1 99 ? -5.488 -2.371 -11.843 1.00 90.25 99 ILE A O 1
ATOM 785 N N . ASN A 1 100 ? -6.904 -1.000 -10.773 1.00 89.31 100 ASN A N 1
ATOM 786 C CA . ASN A 1 100 ? -7.912 -1.061 -11.822 1.00 89.31 100 ASN A CA 1
ATOM 787 C C . ASN A 1 100 ? -7.449 -0.423 -13.143 1.00 89.31 100 ASN A C 1
ATOM 789 O O . ASN A 1 100 ? -7.921 -0.829 -14.202 1.00 89.31 100 ASN A O 1
ATOM 793 N N . THR A 1 101 ? -6.547 0.558 -13.109 1.00 88.38 101 THR A N 1
ATOM 794 C CA . THR A 1 101 ? -6.052 1.236 -14.319 1.00 88.38 101 THR A CA 1
ATOM 795 C C . THR A 1 101 ? -4.860 0.532 -14.954 1.00 88.38 101 THR A C 1
ATOM 797 O O . THR A 1 101 ? -4.754 0.519 -16.179 1.00 88.38 101 THR A O 1
ATOM 800 N N . THR A 1 102 ? -3.987 -0.071 -14.146 1.00 89.31 102 THR A N 1
ATOM 801 C CA . THR A 1 102 ? -2.688 -0.567 -14.614 1.00 89.31 102 THR A CA 1
ATOM 802 C C . THR A 1 102 ? -2.626 -2.092 -14.700 1.00 89.31 102 THR A C 1
ATOM 804 O O . THR A 1 102 ? -2.035 -2.630 -15.631 1.00 89.31 102 THR A O 1
ATOM 807 N N . ALA A 1 103 ? -3.254 -2.814 -13.766 1.00 89.69 103 ALA A N 1
ATOM 808 C CA . ALA A 1 103 ? -3.243 -4.281 -13.760 1.00 89.69 103 ALA A CA 1
ATOM 809 C C . ALA A 1 103 ? -4.417 -4.897 -14.536 1.00 89.69 103 ALA A C 1
ATOM 811 O O . ALA A 1 103 ? -4.429 -6.107 -14.768 1.00 89.69 103 ALA A O 1
ATOM 812 N N . ARG A 1 104 ? -5.415 -4.098 -14.932 1.00 87.12 104 ARG A N 1
ATOM 813 C CA . ARG A 1 104 ? -6.589 -4.573 -15.670 1.00 87.12 104 ARG A CA 1
ATOM 814 C C . ARG A 1 104 ? -6.370 -4.493 -17.173 1.00 87.12 104 ARG A C 1
ATOM 816 O O . ARG A 1 104 ? -6.071 -3.436 -17.723 1.00 87.12 104 ARG A O 1
ATOM 823 N N . THR A 1 105 ? -6.620 -5.598 -17.864 1.00 75.31 105 THR A N 1
ATOM 824 C CA . THR A 1 105 ? -6.580 -5.607 -19.328 1.00 75.31 105 THR A CA 1
ATOM 825 C C . THR A 1 105 ? -7.823 -4.918 -19.908 1.00 75.31 105 THR A C 1
ATOM 827 O O . THR A 1 105 ? -8.944 -5.151 -19.465 1.00 75.31 105 THR A O 1
ATOM 830 N N . ARG A 1 106 ? -7.657 -4.082 -20.945 1.00 67.56 106 ARG A N 1
ATOM 831 C CA . ARG A 1 106 ? -8.797 -3.438 -21.635 1.00 67.56 106 ARG A CA 1
ATOM 832 C C . ARG A 1 106 ? -9.666 -4.425 -22.420 1.00 67.56 106 ARG A C 1
ATOM 834 O O . ARG A 1 106 ? -10.864 -4.210 -22.549 1.00 67.56 106 ARG A O 1
ATOM 841 N N . SER A 1 107 ? -9.068 -5.488 -22.958 1.00 70.00 107 SER A N 1
ATOM 842 C CA . SER A 1 107 ? -9.745 -6.465 -23.822 1.00 70.00 107 SER A CA 1
ATOM 843 C C . SER A 1 107 ? -10.449 -7.602 -23.073 1.00 70.00 107 SER A C 1
ATOM 845 O O . SER A 1 107 ? -11.283 -8.280 -23.668 1.00 70.00 107 SER A O 1
ATOM 847 N N . LYS A 1 108 ? -10.139 -7.832 -21.789 1.00 67.00 108 LYS A N 1
ATOM 848 C CA . LYS A 1 108 ? -10.768 -8.861 -20.943 1.00 67.00 108 LYS A CA 1
ATOM 849 C C . LYS A 1 108 ? -10.855 -8.366 -19.498 1.00 67.00 108 LYS A C 1
ATOM 851 O O . LYS A 1 108 ? -9.892 -7.764 -19.035 1.00 67.00 108 LYS A O 1
ATOM 856 N N . PRO A 1 109 ? -11.945 -8.640 -18.757 1.00 71.31 109 PRO A N 1
ATOM 857 C CA . PRO A 1 109 ? -12.089 -8.239 -17.357 1.00 71.31 109 PRO A CA 1
ATOM 858 C C . PRO A 1 109 ? -11.240 -9.127 -16.428 1.00 71.31 109 PRO A C 1
ATOM 860 O O . PRO A 1 109 ? -11.762 -9.807 -15.553 1.00 71.31 109 PRO A O 1
ATOM 863 N N . SER A 1 110 ? -9.925 -9.146 -16.637 1.00 82.44 110 SER A N 1
ATOM 864 C CA . SER A 1 110 ? -8.953 -9.884 -15.835 1.00 82.44 110 SER A CA 1
ATOM 865 C C . SER A 1 110 ? -7.874 -8.947 -15.301 1.00 82.44 110 SER A C 1
ATOM 867 O O . SER A 1 11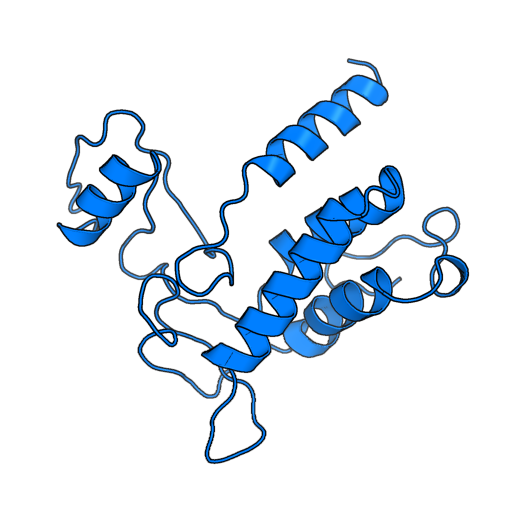0 ? -7.491 -7.974 -15.958 1.00 82.44 110 SER A O 1
ATOM 869 N N . LEU A 1 111 ? -7.406 -9.255 -14.092 1.00 89.94 111 LEU A N 1
ATOM 870 C CA . LEU A 1 111 ? -6.284 -8.588 -13.442 1.00 89.94 111 LEU A CA 1
ATOM 871 C C . LEU A 1 111 ? -5.012 -9.415 -13.617 1.00 89.94 111 LEU A C 1
ATOM 873 O O . LEU A 1 111 ? -5.056 -10.646 -13.628 1.00 89.94 111 LEU A O 1
ATOM 877 N N . HIS A 1 112 ? -3.886 -8.725 -13.744 1.00 90.25 112 HIS A N 1
ATOM 878 C CA . HIS A 1 112 ? -2.597 -9.317 -14.074 1.00 90.25 112 HIS A CA 1
ATOM 879 C C . HIS A 1 112 ? -1.485 -8.791 -13.172 1.00 90.25 112 HIS A C 1
ATOM 881 O O . HIS A 1 112 ? -1.572 -7.708 -12.599 1.00 90.25 112 HIS A O 1
ATOM 887 N N . VAL A 1 113 ? -0.402 -9.559 -13.095 1.00 90.69 113 VAL A N 1
ATOM 888 C CA . VAL A 1 113 ? 0.870 -9.078 -12.551 1.00 90.69 113 VAL A CA 1
ATOM 889 C C . VAL A 1 113 ? 1.443 -8.046 -13.510 1.00 90.69 113 VAL A C 1
ATOM 891 O O . VAL A 1 113 ? 1.368 -8.220 -14.728 1.00 90.69 113 VAL A O 1
ATOM 894 N N . VAL A 1 114 ? 2.044 -7.004 -12.950 1.00 90.88 114 VAL A N 1
ATOM 895 C CA . VAL A 1 114 ? 2.651 -5.892 -13.680 1.00 90.88 114 VAL A CA 1
ATOM 896 C C . VAL A 1 114 ? 4.166 -5.991 -13.534 1.00 90.88 114 VAL A C 1
ATOM 898 O O . VAL A 1 114 ? 4.666 -6.163 -12.425 1.00 90.88 114 VAL A O 1
ATOM 901 N N . HIS A 1 115 ? 4.920 -5.914 -14.630 1.00 90.50 115 HIS A N 1
ATOM 902 C CA . HIS A 1 115 ? 6.367 -6.151 -14.592 1.00 90.50 115 HIS A CA 1
ATOM 903 C C . HIS A 1 115 ? 7.200 -4.916 -14.245 1.00 90.50 115 HIS A C 1
ATOM 905 O O . HIS A 1 115 ? 8.345 -5.075 -13.815 1.00 90.50 115 HIS A O 1
ATOM 911 N N . ASN A 1 116 ? 6.660 -3.705 -14.404 1.00 89.56 116 ASN A N 1
ATOM 912 C CA . ASN A 1 116 ? 7.395 -2.488 -14.089 1.00 89.56 116 ASN A CA 1
ATOM 913 C C . ASN A 1 116 ? 6.500 -1.341 -13.593 1.00 89.56 116 ASN A C 1
ATOM 915 O O . ASN A 1 116 ? 5.951 -0.580 -14.385 1.00 89.56 116 ASN A O 1
ATOM 919 N N . VAL A 1 117 ? 6.425 -1.169 -12.273 1.00 88.56 117 VAL A N 1
ATOM 920 C CA . VAL A 1 117 ? 5.669 -0.095 -11.602 1.00 88.56 117 VAL A CA 1
ATOM 921 C C . VAL A 1 117 ? 6.233 1.315 -11.830 1.00 88.56 117 VAL A C 1
ATOM 923 O O . VAL A 1 117 ? 5.544 2.300 -11.568 1.00 88.56 117 VAL A O 1
ATO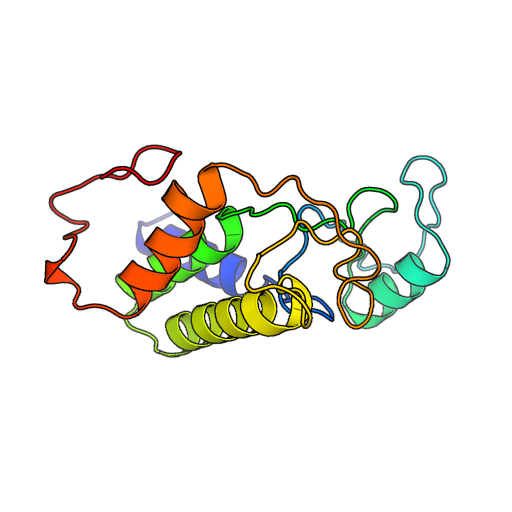M 926 N N . ASP A 1 118 ? 7.465 1.410 -12.335 1.00 85.31 118 ASP A N 1
ATOM 927 C CA . ASP A 1 118 ? 8.180 2.653 -12.669 1.00 85.31 118 ASP A CA 1
ATOM 928 C C . ASP A 1 118 ? 7.985 3.035 -14.157 1.00 85.31 118 ASP A C 1
ATOM 930 O O . ASP A 1 118 ? 8.661 3.920 -14.677 1.00 85.31 118 ASP A O 1
ATOM 934 N N . MET A 1 119 ? 7.098 2.335 -14.880 1.00 85.56 119 MET A N 1
ATOM 935 C CA . MET A 1 119 ? 6.727 2.636 -16.266 1.00 85.56 119 MET A CA 1
ATOM 936 C C . MET A 1 119 ? 5.246 3.010 -16.382 1.00 85.56 119 MET A C 1
ATOM 938 O O . MET A 1 119 ? 4.408 2.415 -15.702 1.00 85.56 119 MET A O 1
ATOM 942 N N . PRO A 1 120 ? 4.885 3.925 -17.303 1.00 83.38 120 PRO A N 1
ATOM 943 C CA . PRO A 1 120 ? 3.489 4.183 -17.632 1.00 83.38 120 PRO A CA 1
ATOM 944 C C . PRO A 1 120 ? 2.760 2.886 -17.995 1.00 83.38 120 PRO A C 1
ATOM 946 O O . PRO A 1 120 ? 3.273 2.070 -18.762 1.00 83.38 120 PRO A O 1
ATOM 949 N N . SER A 1 121 ? 1.556 2.699 -17.452 1.00 84.62 121 SER A N 1
ATOM 950 C CA . SER A 1 121 ? 0.758 1.473 -17.628 1.00 84.62 121 SER A CA 1
ATOM 951 C C . SER A 1 121 ? 1.465 0.173 -17.206 1.00 84.62 121 SER A C 1
ATOM 953 O O . SER A 1 121 ? 1.037 -0.906 -17.601 1.00 84.62 121 SER A O 1
ATOM 955 N N . GLY A 1 122 ? 2.523 0.241 -16.390 1.00 86.81 122 GLY A N 1
ATOM 956 C CA . GLY A 1 122 ? 3.106 -0.948 -15.774 1.00 86.81 122 GLY A CA 1
ATOM 957 C C . GLY A 1 122 ? 4.079 -1.751 -16.650 1.00 86.81 122 GLY A C 1
ATOM 958 O O . GLY A 1 122 ? 4.569 -2.809 -16.243 1.00 86.81 122 GLY A O 1
ATOM 959 N N . GLY A 1 123 ? 4.374 -1.273 -17.861 1.00 88.62 123 GLY A N 1
ATOM 960 C CA . GLY A 1 123 ? 5.166 -2.018 -18.837 1.00 88.62 123 GLY A CA 1
ATOM 961 C C . GLY A 1 123 ? 4.401 -3.226 -19.384 1.00 88.62 123 GLY A C 1
ATOM 962 O O . GLY A 1 123 ? 3.321 -3.079 -19.950 1.00 88.62 123 GLY A O 1
ATOM 963 N N . SER A 1 124 ? 4.975 -4.424 -19.265 1.00 89.62 124 SER A N 1
ATOM 964 C CA . SER A 1 124 ? 4.317 -5.672 -19.664 1.00 89.62 124 SER A CA 1
ATOM 965 C C . SER A 1 124 ? 3.572 -6.326 -18.496 1.00 89.62 124 SER A C 1
ATOM 967 O O . SER A 1 124 ? 3.831 -6.044 -17.324 1.00 89.62 124 SER A O 1
ATOM 969 N N . THR A 1 125 ? 2.674 -7.257 -18.819 1.00 90.44 125 THR A N 1
ATOM 970 C CA . THR A 1 125 ? 1.870 -7.998 -17.839 1.00 90.44 125 THR A CA 1
ATOM 971 C C . THR A 1 125 ? 2.027 -9.507 -17.985 1.00 90.44 125 THR A C 1
ATOM 973 O O . THR A 1 125 ? 2.280 -9.998 -19.085 1.00 90.44 125 THR A O 1
ATOM 976 N N . SER A 1 126 ? 1.768 -10.259 -16.915 1.00 89.00 126 SER A N 1
ATOM 977 C CA . SER A 1 126 ? 1.680 -11.726 -16.961 1.00 89.00 126 SER A CA 1
ATOM 978 C C . SER A 1 126 ? 0.440 -12.266 -16.251 1.00 89.00 126 SER A C 1
ATOM 980 O O . SER A 1 126 ? -0.090 -11.678 -15.307 1.00 89.00 126 SER A O 1
ATOM 982 N N . ASN A 1 127 ? -0.040 -13.420 -16.719 1.00 85.75 127 ASN A N 1
ATOM 983 C CA . ASN A 1 127 ? -1.222 -14.091 -16.181 1.00 85.75 127 ASN A CA 1
ATOM 984 C C . ASN A 1 127 ? -0.882 -14.989 -14.978 1.00 85.75 127 ASN A C 1
ATOM 986 O O . ASN A 1 127 ? -1.125 -16.190 -15.006 1.00 85.75 127 ASN A O 1
ATOM 990 N N . ASN A 1 128 ? -0.261 -14.408 -13.952 1.00 85.69 128 ASN A N 1
ATOM 991 C CA . ASN A 1 128 ? 0.141 -15.114 -12.733 1.00 85.69 128 ASN A CA 1
ATOM 992 C C . ASN A 1 128 ? -0.302 -14.347 -11.479 1.00 85.69 128 ASN A C 1
ATOM 994 O O . ASN A 1 128 ? 0.505 -14.047 -10.600 1.00 85.69 128 ASN A O 1
ATOM 998 N N . LEU A 1 129 ? -1.577 -13.945 -11.441 1.00 88.69 129 LEU A N 1
ATOM 999 C CA . LEU A 1 129 ? -2.139 -13.224 -10.301 1.00 88.69 129 LEU A CA 1
ATOM 1000 C C . LEU A 1 129 ? -2.091 -14.117 -9.051 1.00 88.69 129 LEU A C 1
ATOM 1002 O O . LEU A 1 129 ? -2.584 -15.246 -9.066 1.00 88.69 129 LEU A O 1
ATOM 1006 N N . GLY A 1 130 ? -1.477 -13.622 -7.976 1.00 86.38 130 GLY A N 1
ATOM 1007 C CA . GLY A 1 130 ? -1.280 -14.403 -6.757 1.00 86.38 130 GLY A CA 1
ATOM 1008 C C . GLY A 1 130 ? -2.592 -14.683 -6.022 1.00 86.38 130 GLY A C 1
ATOM 1009 O O . GLY A 1 130 ? -3.489 -13.844 -5.994 1.00 86.38 130 GLY A O 1
ATOM 1010 N N . ARG A 1 131 ? -2.693 -15.839 -5.350 1.00 88.62 131 ARG A N 1
ATOM 1011 C CA . ARG A 1 131 ? -3.866 -16.208 -4.521 1.00 88.62 131 ARG A CA 1
ATOM 1012 C C . ARG A 1 131 ? -4.201 -15.171 -3.439 1.00 88.62 131 ARG A C 1
ATOM 1014 O O . ARG A 1 131 ? -5.364 -14.934 -3.125 1.00 88.62 131 ARG A O 1
ATOM 1021 N N . PHE A 1 132 ? -3.167 -14.526 -2.916 1.00 90.94 132 PHE A N 1
ATOM 1022 C CA . PHE A 1 132 ? -3.234 -13.486 -1.896 1.00 90.94 132 PHE A CA 1
ATOM 1023 C C . PHE A 1 132 ? -3.882 -12.190 -2.412 1.00 90.94 132 PHE A C 1
ATOM 1025 O O . PHE A 1 132 ? -4.367 -11.394 -1.615 1.00 90.94 132 PHE A O 1
ATOM 1032 N N . PHE A 1 133 ? -4.047 -12.022 -3.732 1.00 92.38 133 PHE A N 1
ATOM 1033 C CA . PHE A 1 133 ? -4.898 -10.963 -4.275 1.00 92.38 133 PHE A CA 1
ATOM 1034 C C . PHE A 1 133 ? -6.327 -11.038 -3.712 1.00 92.38 133 PHE A C 1
ATOM 1036 O O . PHE A 1 133 ? -6.890 -10.047 -3.258 1.00 92.38 133 PHE A O 1
ATOM 1043 N N . PHE A 1 134 ? -6.914 -12.234 -3.708 1.00 92.50 134 PHE A N 1
ATOM 1044 C CA . PHE A 1 134 ? -8.285 -12.423 -3.240 1.00 92.50 134 PHE A CA 1
ATOM 1045 C C . PHE A 1 134 ? -8.369 -12.451 -1.717 1.00 92.50 134 PHE A C 1
ATOM 1047 O O . PHE A 1 134 ? -9.292 -11.883 -1.141 1.00 92.50 134 PHE A O 1
ATOM 1054 N N . ALA A 1 135 ? -7.412 -13.119 -1.070 1.00 93.25 135 ALA A N 1
ATOM 1055 C CA . ALA A 1 135 ? -7.432 -13.280 0.377 1.00 93.25 135 ALA A CA 1
ATOM 1056 C C . ALA A 1 135 ? -7.080 -11.985 1.121 1.00 93.25 135 ALA A C 1
ATOM 1058 O O . ALA A 1 135 ? -7.661 -11.738 2.174 1.00 93.25 135 ALA A O 1
ATOM 1059 N N . GLU A 1 136 ? -6.170 -11.172 0.586 1.00 95.94 136 GLU A N 1
ATOM 1060 C CA . GLU A 1 136 ? -5.535 -10.078 1.326 1.00 95.94 136 GLU A CA 1
ATOM 1061 C C . GLU A 1 136 ? -5.792 -8.733 0.653 1.00 95.94 136 GLU A C 1
ATOM 1063 O O . GLU A 1 136 ? -6.436 -7.876 1.251 1.00 95.94 136 GLU A O 1
ATOM 1068 N N . VAL A 1 137 ? -5.393 -8.567 -0.617 1.00 94.38 137 VAL A N 1
ATOM 1069 C CA . VAL A 1 137 ? -5.521 -7.281 -1.334 1.00 94.38 137 VAL A CA 1
ATOM 1070 C C . VAL A 1 137 ? -6.969 -6.801 -1.359 1.00 94.38 137 VAL A C 1
ATOM 1072 O O . VAL A 1 137 ? -7.269 -5.706 -0.890 1.00 94.38 137 VAL A O 1
ATOM 1075 N N . LEU A 1 138 ? -7.887 -7.629 -1.863 1.00 94.88 138 LEU A N 1
ATOM 1076 C CA . LEU A 1 138 ? -9.304 -7.265 -1.912 1.00 94.88 138 LEU A CA 1
ATOM 1077 C C . LEU A 1 138 ? -9.911 -7.111 -0.519 1.00 94.88 138 LEU A C 1
ATOM 1079 O O . LEU A 1 138 ? -10.776 -6.261 -0.331 1.00 94.88 138 LEU A O 1
ATOM 1083 N N . LYS A 1 139 ? -9.467 -7.916 0.452 1.00 96.19 139 LYS A N 1
ATOM 1084 C CA . LYS A 1 139 ? -10.017 -7.887 1.805 1.00 96.19 139 LYS A CA 1
ATOM 1085 C C . LYS A 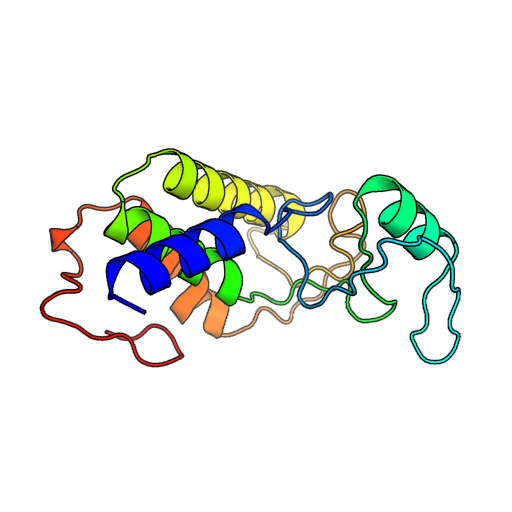1 139 ? -9.670 -6.589 2.515 1.00 96.19 139 LYS A C 1
ATOM 1087 O O . LYS A 1 139 ? -10.576 -5.923 2.988 1.00 96.19 139 LYS A O 1
ATOM 1092 N N . TYR A 1 140 ? -8.403 -6.202 2.566 1.00 96.94 140 TYR A N 1
ATOM 1093 C CA . TYR A 1 140 ? -7.997 -4.969 3.238 1.00 96.94 140 TYR A CA 1
ATOM 1094 C C . TYR A 1 140 ? -8.530 -3.718 2.530 1.00 96.94 140 TYR A C 1
ATOM 1096 O O . TYR A 1 140 ? -8.954 -2.776 3.200 1.00 96.94 140 TYR A O 1
ATOM 1104 N N . LEU A 1 141 ? -8.609 -3.727 1.193 1.00 95.88 141 LEU A N 1
ATOM 1105 C CA . LEU A 1 141 ? -9.290 -2.662 0.450 1.00 95.88 141 LEU A CA 1
ATOM 1106 C C . LEU A 1 141 ? -10.774 -2.588 0.825 1.00 95.88 141 LEU A C 1
ATOM 1108 O O . LEU A 1 141 ? -11.261 -1.514 1.148 1.00 95.88 141 LEU A O 1
ATOM 1112 N N . TYR A 1 142 ? -11.484 -3.718 0.855 1.00 97.00 142 TYR A N 1
ATOM 1113 C CA . TYR A 1 142 ? -12.881 -3.758 1.287 1.00 97.00 142 TYR A CA 1
ATOM 1114 C C . TYR A 1 142 ? -13.049 -3.274 2.736 1.00 97.00 142 TYR A C 1
ATOM 1116 O O . TYR A 1 142 ? -13.853 -2.383 2.993 1.00 97.00 142 TYR A O 1
ATOM 1124 N N . LEU A 1 143 ? -12.247 -3.802 3.666 1.00 97.25 143 LEU A N 1
ATOM 1125 C CA . LEU A 1 143 ? -12.295 -3.478 5.095 1.00 97.25 143 LEU A CA 1
ATOM 1126 C C . LEU A 1 143 ? -11.947 -2.021 5.411 1.00 97.25 143 LEU A C 1
ATOM 1128 O O . LEU A 1 143 ? -12.342 -1.525 6.460 1.00 97.25 143 LEU A O 1
ATOM 1132 N N . THR A 1 144 ? -11.233 -1.335 4.519 1.00 96.81 144 THR A N 1
ATOM 1133 C CA . THR A 1 144 ? -10.958 0.099 4.656 1.00 96.81 144 THR A CA 1
ATOM 1134 C C . THR A 1 144 ? -12.219 0.944 4.452 1.00 96.81 144 THR A C 1
ATOM 1136 O O . THR A 1 144 ? -12.349 1.988 5.078 1.00 96.81 144 THR A O 1
ATOM 1139 N N . PHE A 1 145 ? -13.146 0.514 3.589 1.00 96.56 145 PHE A N 1
ATOM 1140 C CA . PHE A 1 145 ? -14.303 1.327 3.184 1.00 96.56 145 PHE A CA 1
ATOM 1141 C C . PHE A 1 145 ? -15.633 0.886 3.796 1.00 96.56 145 PHE A C 1
ATOM 1143 O O . PHE A 1 145 ? -16.643 1.564 3.607 1.00 96.56 145 PHE A O 1
ATOM 1150 N N . VAL A 1 146 ? -15.662 -0.247 4.494 1.00 96.44 146 VAL A N 1
ATOM 1151 C CA . VAL A 1 146 ? -16.854 -0.696 5.221 1.00 96.44 146 VAL A CA 1
ATOM 1152 C C . VAL A 1 146 ? -16.801 -0.304 6.686 1.00 96.44 146 VAL A C 1
ATOM 1154 O O . VAL A 1 146 ? -15.759 0.066 7.221 1.00 96.44 146 VAL A O 1
ATOM 1157 N N . ASP A 1 147 ? -17.956 -0.405 7.336 1.00 94.94 147 ASP A N 1
ATOM 1158 C CA . ASP A 1 147 ? -18.080 -0.099 8.750 1.00 94.94 147 ASP A CA 1
ATOM 1159 C C . ASP A 1 147 ? -17.159 -0.973 9.617 1.00 94.94 147 ASP A C 1
ATOM 1161 O O . ASP A 1 147 ? -16.977 -2.174 9.387 1.00 94.94 147 ASP A O 1
ATOM 1165 N N . ALA A 1 148 ? -16.615 -0.348 10.659 1.00 93.56 148 ALA A N 1
ATOM 1166 C CA . ALA A 1 148 ? -15.709 -0.956 11.617 1.00 93.56 148 ALA A CA 1
ATOM 1167 C C . ALA A 1 148 ? -16.258 -2.227 12.284 1.00 93.56 148 ALA A C 1
ATOM 1169 O O . ALA A 1 148 ? -15.463 -3.079 12.684 1.00 93.56 148 ALA A O 1
ATOM 1170 N N . SER A 1 149 ? -17.583 -2.345 12.406 1.00 93.25 149 SER A N 1
ATOM 1171 C CA . SER A 1 149 ? -18.269 -3.485 13.020 1.00 93.25 149 SER A CA 1
ATOM 1172 C C . SER A 1 149 ? -18.198 -4.769 12.194 1.00 93.25 149 SER A C 1
ATOM 1174 O O . SER A 1 149 ? -18.415 -5.846 12.745 1.00 93.25 149 SER A O 1
ATOM 1176 N N . VAL A 1 150 ? -17.862 -4.694 10.898 1.00 95.56 150 VAL A N 1
ATOM 1177 C CA . VAL A 1 150 ? -17.728 -5.885 10.042 1.00 95.56 150 VAL A CA 1
ATOM 1178 C C . VAL A 1 150 ? -16.589 -6.787 10.530 1.00 95.56 150 VAL A C 1
ATOM 1180 O O . VAL A 1 150 ? -16.731 -8.008 10.517 1.00 95.56 150 VAL A O 1
ATOM 1183 N N . VAL A 1 151 ? -15.475 -6.195 10.977 1.00 95.00 151 VAL A N 1
ATOM 1184 C CA . VAL A 1 151 ? -14.375 -6.901 11.654 1.00 95.00 151 VAL A CA 1
ATOM 1185 C C . VAL A 1 151 ? -13.818 -6.020 12.764 1.00 95.00 151 VAL A C 1
ATOM 1187 O O . VAL A 1 151 ? -13.022 -5.120 12.499 1.00 95.00 151 VAL A O 1
ATOM 1190 N N . ASP A 1 152 ? -14.202 -6.300 14.004 1.00 93.62 152 ASP A N 1
ATOM 1191 C CA . ASP A 1 152 ? -13.693 -5.599 15.182 1.00 93.62 152 ASP A CA 1
ATOM 1192 C C . ASP A 1 152 ? -12.284 -6.091 15.562 1.00 93.62 152 ASP A C 1
ATOM 1194 O O . ASP A 1 152 ? -12.104 -7.226 16.009 1.00 93.62 152 ASP A O 1
ATOM 1198 N N . LEU A 1 153 ? -11.283 -5.218 15.406 1.00 94.06 153 LEU A N 1
ATOM 1199 C CA . LEU A 1 153 ? -9.876 -5.506 15.719 1.00 94.06 153 LEU A CA 1
ATOM 1200 C C . LEU A 1 153 ? -9.597 -5.651 17.225 1.00 94.06 153 LEU A C 1
ATOM 1202 O O . LEU A 1 153 ? -8.500 -6.052 17.601 1.00 94.06 153 LEU A O 1
ATOM 1206 N N . SER A 1 154 ? -10.561 -5.328 18.093 1.00 93.19 154 SER A N 1
ATOM 1207 C CA . SER A 1 154 ? -10.469 -5.626 19.527 1.00 93.19 154 SER A CA 1
ATOM 1208 C C . SER A 1 154 ? -10.885 -7.064 19.864 1.00 93.19 154 SER A C 1
ATOM 1210 O O . SER A 1 154 ? -10.524 -7.572 20.926 1.00 93.19 154 SER A O 1
ATOM 1212 N N . ALA A 1 155 ? -11.608 -7.730 18.956 1.00 95.00 155 ALA A N 1
ATOM 1213 C CA . ALA A 1 155 ? -12.129 -9.084 19.136 1.00 95.00 155 ALA A CA 1
ATOM 1214 C C . ALA A 1 155 ? -11.422 -10.132 18.261 1.00 95.00 155 ALA A C 1
ATOM 1216 O O . ALA A 1 155 ? -11.388 -11.307 18.629 1.00 95.00 155 ALA A O 1
ATOM 1217 N N . TRP A 1 156 ? -10.859 -9.721 17.122 1.00 94.12 156 TRP A N 1
ATOM 1218 C CA . TRP A 1 156 ? -10.226 -10.608 16.144 1.00 94.12 156 TRP A CA 1
ATOM 1219 C C . TRP A 1 156 ? -8.782 -10.207 15.863 1.00 94.12 156 TRP A C 1
ATOM 1221 O O . TRP A 1 156 ? -8.436 -9.026 15.882 1.00 94.12 156 TRP A O 1
ATOM 1231 N N . ALA A 1 157 ? -7.951 -11.198 15.542 1.00 94.25 157 ALA A N 1
ATOM 1232 C CA . ALA A 1 157 ? -6.564 -10.995 15.150 1.00 94.25 157 ALA A CA 1
ATOM 1233 C C . ALA A 1 157 ? -6.309 -11.693 13.815 1.00 94.25 157 ALA A C 1
ATOM 1235 O O . ALA A 1 157 ? -6.453 -12.906 13.699 1.00 94.25 157 ALA A O 1
ATOM 1236 N N . PHE A 1 158 ? -5.885 -10.931 12.810 1.00 95.31 158 PHE A N 1
ATOM 1237 C CA . PHE A 1 158 ? -5.548 -11.500 11.513 1.00 95.31 158 PHE A CA 1
ATOM 1238 C C . PHE A 1 158 ? -4.279 -12.349 11.593 1.00 95.31 158 PHE A C 1
ATOM 1240 O O . PHE A 1 158 ? -3.257 -11.917 12.128 1.00 95.31 158 PHE A O 1
ATOM 1247 N N . HIS A 1 159 ? -4.301 -13.537 10.987 1.00 94.12 159 HIS A N 1
ATOM 1248 C CA . HIS A 1 159 ? -3.049 -14.211 10.651 1.00 94.12 159 HIS A CA 1
ATOM 1249 C C . HIS A 1 159 ? -2.390 -13.571 9.419 1.00 94.12 159 HIS A C 1
ATOM 1251 O O . HIS A 1 159 ? -3.014 -12.810 8.685 1.00 94.12 159 HIS A O 1
ATOM 1257 N N . THR A 1 160 ? -1.153 -13.979 9.115 1.00 92.56 160 THR A N 1
ATOM 1258 C CA . THR A 1 160 ? -0.294 -13.426 8.040 1.00 92.56 160 THR A CA 1
ATOM 1259 C C . THR A 1 160 ? -0.820 -13.522 6.594 1.00 92.56 160 THR A C 1
ATOM 1261 O O . THR A 1 160 ? -0.098 -13.192 5.668 1.00 92.56 160 THR A O 1
ATOM 1264 N N . GLU A 1 161 ? -2.022 -14.053 6.384 1.00 92.69 161 GLU A N 1
ATOM 1265 C CA . GLU A 1 161 ? -2.681 -14.204 5.072 1.00 92.69 161 GLU A CA 1
ATOM 1266 C C . GLU A 1 161 ? -4.118 -13.619 5.176 1.00 92.69 161 GLU A C 1
ATOM 1268 O O . GLU A 1 161 ? -5.088 -14.112 4.585 1.00 92.69 161 GLU A O 1
ATOM 1273 N N . ALA A 1 162 ? -4.258 -12.596 6.027 1.00 92.31 162 ALA A N 1
ATOM 1274 C CA . ALA A 1 162 ? -5.449 -11.802 6.300 1.00 92.31 162 ALA A CA 1
ATOM 1275 C C . ALA A 1 162 ? -6.722 -12.590 6.651 1.00 92.31 162 ALA A C 1
ATOM 1277 O O . ALA A 1 162 ? -7.820 -12.128 6.334 1.00 92.31 162 ALA A O 1
ATOM 1278 N N . ARG A 1 163 ? -6.662 -13.774 7.277 1.00 89.56 163 ARG A N 1
ATOM 1279 C CA . ARG A 1 163 ? -7.894 -14.400 7.811 1.00 89.56 163 ARG A CA 1
ATOM 1280 C C . ARG A 1 163 ? -8.036 -14.045 9.298 1.00 89.56 163 ARG A C 1
ATOM 1282 O O . ARG A 1 163 ? -7.045 -14.220 10.012 1.00 89.56 163 ARG A O 1
ATOM 1289 N N . PRO A 1 164 ? -9.186 -13.464 9.693 1.00 84.50 164 PRO A N 1
ATOM 1290 C CA . PRO A 1 164 ? -9.439 -13.016 11.058 1.00 84.50 164 PRO A CA 1
ATOM 1291 C C . PRO A 1 164 ? -9.632 -14.193 12.012 1.00 84.50 164 PRO A C 1
ATOM 1293 O O . PRO A 1 164 ? -10.038 -15.282 11.535 1.00 84.50 164 PRO A O 1
#

InterPro domains:
  IPR001382 Glycoside hydrolase family 47 [PF01532] (61-164)
  IPR001382 Glycoside hydrolase family 47 [PR00747] (67-91)
  IPR001382 Glycoside hydrolase family 47 [PR00747] (131-151)
  IPR012341 Six-hairpin glycosidase-like superfamily [G3DSA:1.50.10.10] (1-164)
  IPR036026 Seven-hairpin glycosidases [SSF48225] (55-162)
  IPR050749 Glycosyl Hydrolase Family 47 [PTHR11742] (65-164)

Sequence (164 aa):
MGLTDIVNDMLDFISGVDFTTTQFGCLWSRFDPQGNTASKKLQNDAAALRSAAARGWFIPNGLKNWSSRPESLESVFYAYRITGDQKWADANWQILQAINTTARTRSKPSLHVVHNVDMPSGGSTSNNLGRFFFAEVLKYLYLTFVDASVVDLSAWAFHTEARP